Protein AF-A0AAV1GD96-F1 (afdb_monomer)

Radius of gyration: 18.53 Å; Cα contacts (8 Å, |Δi|>4): 112; chains: 1; bounding box: 44×34×43 Å

Sequence (137 aa):
MCEITATTVTKLDAKANNYIKKWLGLPRCLSDAALFGRNALQLPVKNISTGYRLEKSRLVLELRQSSDHLVRNAGAKIRTGRAWKAEECVDDAISRLKHQELVGRTQQGRRGLGWGEPQKMWSKASLKERKQLVVTE

pLDDT: mean 88.62, std 6.78, range [46.78, 95.69]

Foldseek 3Di:
DDQAALVNLVVVLLVVVCVVCVVVVHDNPDDLCQCCPDPHVNDPDHGSSLVVLLVLLLVVLCQCPPPDPCSNVVPDARRRDDPDGNVVLLVVLLVVLQVCLVVAFDDDDPPDTPDDDHRDRCVPDDSVRVSVSSSVD

Organism: Xyrichtys novacula (NCBI:txid13765)

Mean predicted aligned error: 5.95 Å

Structure (mmCIF, N/CA/C/O backbone):
data_AF-A0AAV1GD96-F1
#
_entry.id   AF-A0AAV1GD96-F1
#
loop_
_atom_site.group_PDB
_atom_site.id
_atom_site.type_symbol
_atom_site.label_atom_id
_atom_site.label_alt_id
_atom_site.label_comp_id
_atom_site.label_asym_id
_atom_site.label_entity_id
_atom_site.label_seq_id
_atom_site.pdbx_PDB_ins_code
_atom_site.Cartn_x
_atom_site.Cartn_y
_atom_site.Cartn_z
_atom_site.occupancy
_atom_site.B_iso_or_equiv
_atom_site.auth_seq_id
_atom_site.auth_comp_id
_atom_site.auth_asym_id
_atom_site.auth_atom_id
_atom_site.pdbx_PDB_model_num
ATOM 1 N N . MET A 1 1 ? -13.041 14.594 -8.539 1.00 46.78 1 MET A N 1
ATOM 2 C CA . MET A 1 1 ? -11.754 13.890 -8.336 1.00 46.78 1 MET A CA 1
ATOM 3 C C . MET A 1 1 ? -11.541 12.948 -9.508 1.00 46.78 1 MET A C 1
ATOM 5 O O . MET A 1 1 ? -12.458 12.200 -9.812 1.00 46.78 1 MET A O 1
ATOM 9 N N . CYS A 1 2 ? -10.393 12.995 -10.187 1.00 55.22 2 CYS A N 1
ATOM 10 C CA . CYS A 1 2 ? -10.122 12.090 -11.307 1.00 55.22 2 CYS A CA 1
ATOM 11 C C . CYS A 1 2 ? -9.873 10.661 -10.805 1.00 55.22 2 CYS A C 1
ATOM 13 O O . CYS A 1 2 ? -9.027 10.425 -9.941 1.00 55.22 2 CYS A O 1
ATOM 15 N N . GLU A 1 3 ? -10.610 9.701 -11.351 1.00 76.94 3 GLU A N 1
ATOM 16 C CA . GLU A 1 3 ? -10.494 8.289 -10.994 1.00 76.94 3 GLU A CA 1
ATOM 17 C C . GLU A 1 3 ? -9.345 7.640 -11.769 1.00 76.94 3 GLU A C 1
ATOM 19 O O . GLU A 1 3 ? -9.474 7.269 -12.932 1.00 76.94 3 GLU A O 1
ATOM 24 N N . ILE A 1 4 ? -8.188 7.506 -11.120 1.00 86.88 4 ILE A N 1
ATOM 25 C CA . ILE A 1 4 ? -7.040 6.791 -11.685 1.00 86.88 4 ILE A CA 1
ATOM 26 C C . ILE A 1 4 ? -7.209 5.298 -11.401 1.00 86.88 4 ILE A C 1
ATOM 28 O O . ILE A 1 4 ? -7.238 4.887 -10.237 1.00 86.88 4 ILE A O 1
ATOM 32 N N . THR A 1 5 ? -7.277 4.481 -12.452 1.00 90.69 5 THR A N 1
ATOM 33 C CA . THR A 1 5 ? -7.392 3.020 -12.327 1.00 90.69 5 THR A CA 1
ATOM 34 C C . THR A 1 5 ? -6.028 2.362 -12.109 1.00 90.69 5 THR A C 1
ATOM 36 O O . THR A 1 5 ? -4.997 2.848 -12.581 1.00 90.69 5 THR A O 1
ATOM 39 N N . ALA A 1 6 ? -6.005 1.189 -11.478 1.00 91.38 6 ALA A N 1
ATOM 40 C CA . ALA A 1 6 ? -4.776 0.416 -11.312 1.00 91.38 6 ALA A CA 1
ATOM 41 C C . ALA A 1 6 ? -4.100 0.095 -12.663 1.00 91.38 6 ALA A C 1
ATOM 43 O O . ALA A 1 6 ? -2.878 0.117 -12.765 1.00 91.38 6 ALA A O 1
ATOM 44 N N . THR A 1 7 ? -4.884 -0.118 -13.7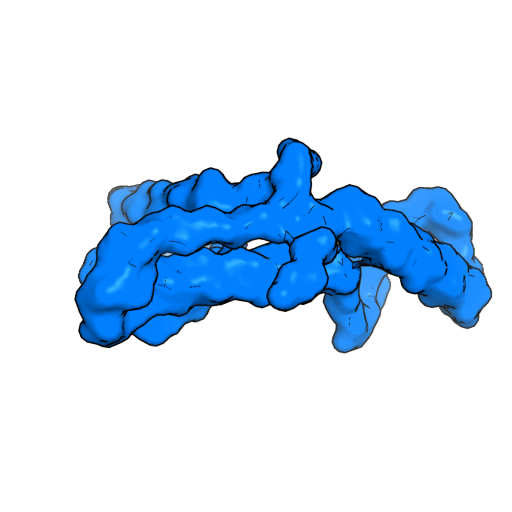27 1.00 92.00 7 THR A N 1
ATOM 45 C CA . THR A 1 7 ? -4.353 -0.408 -15.073 1.00 92.00 7 THR A CA 1
ATOM 46 C C . THR A 1 7 ? -3.625 0.773 -15.715 1.00 92.00 7 THR A C 1
ATOM 48 O O . THR A 1 7 ? -2.674 0.584 -16.470 1.00 92.00 7 THR A O 1
ATOM 51 N N . THR A 1 8 ? -4.040 2.008 -15.423 1.00 93.31 8 THR A N 1
ATOM 52 C CA . THR A 1 8 ? -3.314 3.195 -15.894 1.00 93.31 8 THR A CA 1
ATOM 53 C C . THR A 1 8 ? -1.978 3.339 -15.177 1.00 93.31 8 THR A C 1
ATOM 55 O O . THR A 1 8 ? -0.973 3.660 -15.806 1.00 93.31 8 THR A O 1
ATOM 58 N N . VAL A 1 9 ? -1.942 3.009 -13.884 1.00 93.88 9 VAL A N 1
ATOM 59 C CA . VAL A 1 9 ? -0.720 3.063 -13.077 1.00 93.88 9 VAL A CA 1
ATOM 60 C C . VAL A 1 9 ? 0.294 2.026 -13.540 1.00 93.88 9 VAL A C 1
ATOM 62 O O . VAL A 1 9 ? 1.461 2.363 -13.695 1.00 93.88 9 VAL A O 1
ATOM 65 N N . THR A 1 10 ? -0.129 0.797 -13.850 1.00 92.75 10 THR A N 1
ATOM 66 C CA . THR A 1 10 ? 0.795 -0.236 -14.351 1.00 92.75 10 THR A CA 1
ATOM 67 C C . THR A 1 10 ? 1.424 0.138 -15.694 1.00 92.75 10 THR A C 1
ATOM 69 O O . THR A 1 10 ? 2.600 -0.141 -15.915 1.00 92.75 10 THR A O 1
ATOM 72 N N . LYS A 1 11 ? 0.685 0.819 -16.582 1.00 93.94 11 LYS A N 1
ATOM 73 C CA . LYS A 1 11 ? 1.239 1.348 -17.842 1.00 93.94 11 LYS A CA 1
ATOM 74 C C . LYS A 1 11 ? 2.287 2.439 -17.599 1.00 93.94 11 LYS A C 1
ATOM 76 O O . LYS A 1 11 ? 3.304 2.464 -18.292 1.00 93.94 11 LYS A O 1
ATOM 81 N N . LEU A 1 12 ? 2.051 3.324 -16.628 1.00 94.50 12 LEU A N 1
ATOM 82 C CA . LEU A 1 12 ? 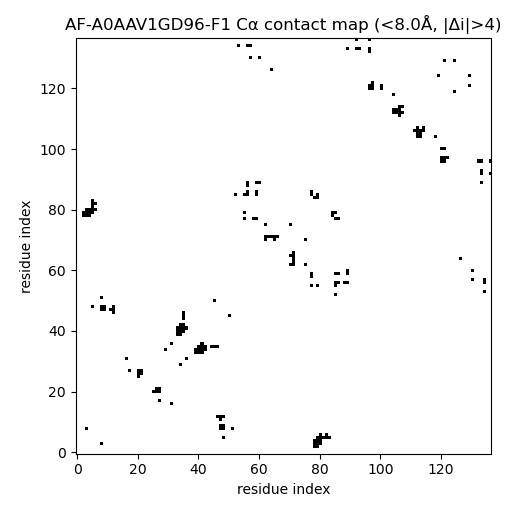3.018 4.353 -16.234 1.00 94.50 12 LEU A CA 1
ATOM 83 C C . LEU A 1 12 ? 4.285 3.730 -15.643 1.00 94.50 12 LEU A C 1
ATOM 85 O O . LEU A 1 12 ? 5.382 4.104 -16.049 1.00 94.50 12 LEU A O 1
ATOM 89 N N . ASP A 1 13 ? 4.129 2.739 -14.766 1.00 93.56 13 ASP A N 1
ATOM 90 C CA . ASP A 1 13 ? 5.238 2.003 -14.149 1.00 93.56 13 ASP A CA 1
ATOM 91 C C . ASP A 1 13 ? 6.093 1.301 -15.214 1.00 93.56 13 ASP A C 1
ATOM 93 O O . ASP A 1 13 ? 7.308 1.465 -15.263 1.00 93.56 13 ASP A O 1
ATOM 97 N N . ALA A 1 14 ? 5.456 0.608 -16.166 1.00 93.06 14 ALA A N 1
ATOM 98 C CA . ALA A 1 14 ? 6.153 -0.040 -17.276 1.00 93.06 14 ALA A CA 1
ATOM 99 C C . ALA A 1 14 ? 6.946 0.961 -18.133 1.00 93.06 14 ALA A C 1
ATOM 101 O O . ALA A 1 14 ? 8.078 0.683 -18.538 1.00 93.06 14 ALA A O 1
ATOM 102 N N . LYS A 1 15 ? 6.373 2.143 -18.397 1.00 94.44 15 LYS A N 1
ATOM 103 C CA . LYS A 1 15 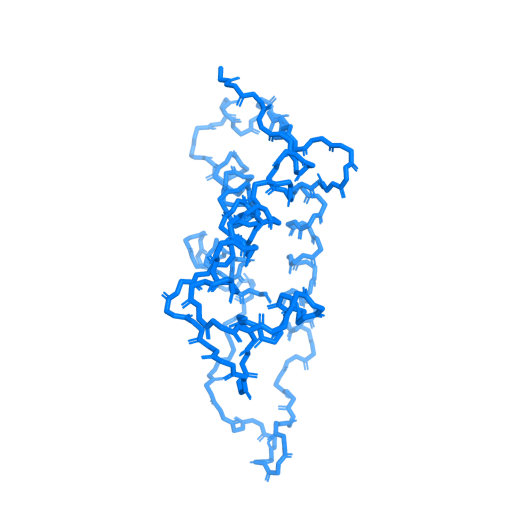? 7.049 3.202 -19.151 1.00 94.44 15 LYS A CA 1
ATOM 104 C C . LYS A 1 15 ? 8.249 3.754 -18.376 1.00 94.44 15 LYS A C 1
ATOM 106 O O . LYS A 1 15 ? 9.330 3.845 -18.953 1.00 94.44 15 LYS A O 1
ATOM 111 N N . ALA A 1 16 ? 8.086 4.061 -17.089 1.00 93.19 16 ALA A N 1
ATOM 112 C CA . ALA A 1 16 ? 9.168 4.525 -16.221 1.00 93.19 16 ALA A CA 1
ATOM 113 C C . ALA A 1 16 ? 10.306 3.494 -16.140 1.00 93.19 16 ALA A C 1
ATOM 115 O O . ALA A 1 16 ? 11.463 3.825 -16.398 1.00 93.19 16 ALA A O 1
ATOM 116 N N . ASN A 1 17 ? 9.972 2.224 -15.911 1.00 92.88 17 ASN A N 1
ATOM 117 C CA . ASN A 1 17 ? 10.935 1.129 -15.833 1.00 92.88 17 ASN A CA 1
ATOM 118 C C . ASN A 1 17 ? 11.724 0.935 -17.129 1.00 92.88 17 ASN A C 1
ATOM 120 O O . ASN A 1 17 ? 12.919 0.651 -17.083 1.00 92.88 17 ASN A O 1
ATOM 124 N N . ASN A 1 18 ? 11.099 1.117 -18.294 1.00 93.25 18 ASN A N 1
ATOM 125 C CA . ASN A 1 18 ? 11.813 1.054 -19.571 1.00 93.25 18 ASN A CA 1
ATOM 126 C C . ASN A 1 18 ? 12.855 2.171 -19.709 1.00 93.25 18 ASN A C 1
ATOM 128 O O . ASN A 1 18 ? 13.952 1.916 -20.209 1.00 93.25 18 ASN A O 1
ATOM 132 N N . TYR A 1 19 ? 12.547 3.385 -19.243 1.00 93.81 19 TYR A N 1
ATOM 133 C CA . TYR A 1 19 ? 13.525 4.474 -19.219 1.00 93.81 19 TYR A CA 1
ATOM 134 C C . TYR A 1 19 ? 14.642 4.216 -18.211 1.00 93.81 19 TYR A C 1
ATOM 136 O O . TYR A 1 19 ? 15.803 4.376 -18.570 1.00 93.81 19 TYR A O 1
ATOM 144 N N . ILE A 1 20 ? 14.315 3.750 -17.002 1.00 92.94 20 ILE A N 1
ATOM 145 C CA . ILE A 1 20 ? 15.305 3.405 -15.970 1.00 92.94 20 ILE A CA 1
ATOM 146 C C . ILE A 1 20 ? 16.266 2.331 -16.488 1.00 92.94 20 ILE A C 1
ATOM 148 O O . ILE A 1 20 ? 17.480 2.501 -16.411 1.00 92.94 20 ILE A O 1
ATOM 152 N N . LYS A 1 21 ? 15.746 1.254 -17.091 1.00 93.56 21 LYS A N 1
ATOM 153 C CA . LYS A 1 21 ? 16.576 0.195 -17.681 1.00 93.56 21 LYS A CA 1
ATOM 154 C C . LYS A 1 21 ? 17.483 0.731 -18.781 1.00 93.56 21 LYS A C 1
ATOM 156 O O . LYS A 1 21 ? 18.664 0.410 -18.793 1.00 93.56 21 LYS A O 1
ATOM 161 N N . LYS A 1 22 ? 16.952 1.563 -19.683 1.00 95.19 22 LYS A N 1
ATOM 162 C CA . LYS A 1 22 ? 17.746 2.173 -20.757 1.00 95.19 22 LYS A CA 1
ATOM 163 C C . LYS A 1 22 ? 18.841 3.086 -20.199 1.00 95.19 22 LYS A C 1
ATOM 165 O O . LYS A 1 22 ? 19.953 3.058 -20.709 1.00 95.19 22 LYS A O 1
ATOM 170 N N . TRP A 1 23 ? 18.530 3.865 -19.165 1.00 94.56 23 TRP A N 1
ATOM 171 C CA . TRP A 1 23 ? 19.472 4.779 -18.521 1.00 94.56 23 TRP A CA 1
ATOM 172 C C . TRP A 1 23 ? 20.603 4.037 -17.800 1.00 94.56 23 TRP A C 1
ATOM 174 O O . TRP A 1 23 ? 21.754 4.444 -17.890 1.00 94.56 23 TRP A O 1
ATOM 184 N N . LEU A 1 24 ? 20.291 2.908 -17.161 1.00 93.44 24 LEU A N 1
ATOM 185 C CA . LEU A 1 24 ? 21.256 2.068 -16.444 1.00 93.44 24 LEU A CA 1
ATOM 186 C C . LEU A 1 24 ? 21.955 1.016 -17.329 1.00 93.44 24 LEU A C 1
ATOM 188 O O . LEU A 1 24 ? 22.746 0.228 -16.819 1.00 93.44 24 LEU A O 1
ATOM 192 N N . GLY A 1 25 ? 21.648 0.946 -18.629 1.00 94.50 25 GLY A N 1
ATOM 193 C CA . GLY A 1 25 ? 22.209 -0.067 -19.536 1.00 94.50 25 GLY A CA 1
ATOM 194 C C . GLY A 1 25 ? 21.732 -1.503 -19.265 1.00 94.50 25 GLY A C 1
ATOM 195 O O . GLY A 1 25 ? 22.404 -2.462 -19.634 1.00 94.50 25 GLY A O 1
ATOM 196 N N . LEU A 1 26 ? 20.577 -1.672 -18.617 1.00 93.88 26 LEU A N 1
ATOM 197 C CA . LEU A 1 26 ? 20.044 -2.974 -18.214 1.00 93.88 26 LEU A CA 1
ATOM 198 C C . LEU A 1 26 ? 19.262 -3.662 -19.350 1.00 93.88 26 LEU A C 1
ATOM 200 O O . LEU A 1 26 ? 18.595 -2.991 -20.148 1.00 93.88 26 LEU A O 1
ATOM 204 N N . PRO A 1 27 ? 19.240 -5.010 -19.395 1.00 92.50 27 PRO A N 1
ATOM 205 C CA . PRO A 1 27 ? 18.410 -5.752 -20.338 1.00 92.50 27 PRO A CA 1
ATOM 206 C C . PRO A 1 27 ? 16.919 -5.413 -20.200 1.00 92.50 27 PRO A C 1
ATOM 208 O O . PRO A 1 27 ? 16.374 -5.333 -19.097 1.00 92.50 27 PRO A O 1
ATOM 211 N N . ARG A 1 28 ? 16.205 -5.298 -21.329 1.00 87.44 28 ARG A N 1
ATOM 212 C CA . ARG A 1 28 ? 14.752 -5.022 -21.329 1.00 87.44 28 ARG A CA 1
ATOM 213 C C . ARG A 1 28 ? 13.938 -6.097 -20.600 1.00 87.44 28 ARG A C 1
ATOM 215 O O . ARG A 1 28 ? 12.925 -5.766 -19.983 1.00 87.44 28 ARG A O 1
ATOM 222 N N . CYS A 1 29 ? 14.410 -7.345 -2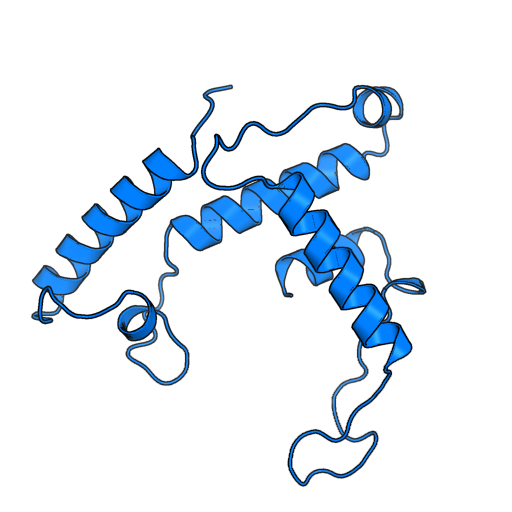0.628 1.00 88.75 29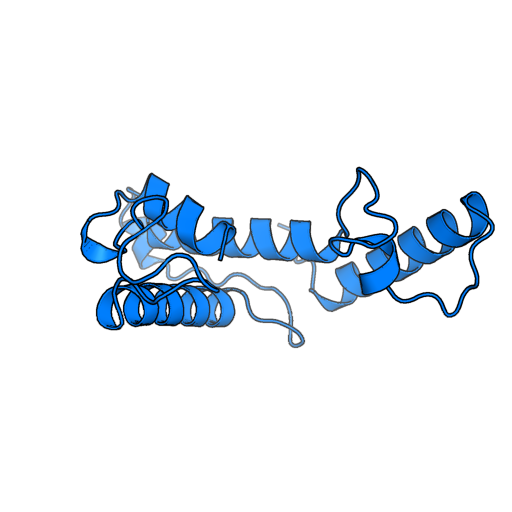 CYS A N 1
ATOM 223 C CA . CYS A 1 29 ? 13.795 -8.502 -19.974 1.00 88.75 29 CYS A CA 1
ATOM 224 C C . CYS A 1 29 ? 13.944 -8.521 -18.445 1.00 88.75 29 CYS A C 1
ATOM 226 O O . CYS A 1 29 ? 13.304 -9.346 -17.798 1.00 88.75 29 CYS A O 1
ATOM 228 N N . LEU A 1 30 ? 14.746 -7.625 -17.857 1.00 89.50 30 LEU A N 1
ATOM 229 C CA . LEU A 1 30 ? 14.914 -7.563 -16.409 1.00 89.50 30 LEU A CA 1
ATOM 230 C C . LEU A 1 30 ? 13.561 -7.322 -15.718 1.00 89.50 30 LEU A C 1
ATOM 232 O O . LEU A 1 30 ? 12.790 -6.451 -16.127 1.00 89.50 30 LEU A O 1
ATOM 236 N N . SER A 1 31 ? 13.249 -8.093 -14.682 1.00 89.38 31 SER A N 1
ATOM 237 C CA . SER A 1 31 ? 11.969 -7.986 -13.978 1.00 89.38 31 SER A CA 1
ATOM 238 C C . SER A 1 31 ? 11.919 -6.769 -13.048 1.00 89.38 31 SER A C 1
ATOM 240 O O . SER A 1 31 ? 12.947 -6.261 -12.602 1.00 89.38 31 SER A O 1
ATOM 242 N N . ASP A 1 32 ? 10.705 -6.322 -12.715 1.00 86.81 32 ASP A N 1
ATOM 243 C CA . ASP A 1 32 ? 10.485 -5.260 -11.720 1.00 86.81 32 ASP A CA 1
ATOM 244 C C . ASP A 1 32 ? 11.031 -5.660 -10.338 1.00 86.81 32 ASP A C 1
ATOM 246 O O . ASP A 1 32 ? 11.674 -4.874 -9.645 1.00 86.81 32 ASP A O 1
ATOM 250 N N . ALA A 1 33 ? 10.867 -6.939 -9.984 1.00 86.75 33 ALA A N 1
ATOM 251 C CA . ALA A 1 33 ? 11.399 -7.511 -8.754 1.00 86.75 33 ALA A CA 1
ATOM 252 C C . ALA A 1 33 ? 12.934 -7.458 -8.696 1.00 86.75 33 ALA A C 1
ATOM 254 O O . ALA A 1 33 ? 13.489 -7.286 -7.619 1.00 86.75 33 ALA A O 1
ATOM 255 N N . ALA A 1 34 ? 13.635 -7.562 -9.828 1.00 88.94 34 ALA A N 1
ATOM 256 C CA . ALA A 1 34 ? 15.089 -7.420 -9.853 1.00 88.94 34 ALA A CA 1
ATOM 257 C C . ALA A 1 34 ? 15.550 -5.951 -9.755 1.00 88.94 34 ALA A C 1
ATOM 259 O O . ALA A 1 34 ? 16.646 -5.689 -9.261 1.00 88.94 34 ALA A O 1
ATOM 260 N N . LEU A 1 35 ? 14.723 -4.992 -10.189 1.00 89.00 35 LEU A N 1
ATOM 261 C CA . LEU A 1 35 ? 15.009 -3.557 -10.068 1.00 89.00 35 LEU A CA 1
ATOM 262 C C . LEU A 1 35 ? 14.814 -3.048 -8.632 1.00 89.00 35 LEU A C 1
ATOM 264 O O . LEU A 1 35 ? 15.669 -2.340 -8.102 1.00 89.00 35 LEU A O 1
ATOM 268 N N . PHE A 1 36 ? 13.699 -3.423 -8.000 1.00 89.50 36 PHE A N 1
ATOM 269 C CA . PHE A 1 36 ? 13.267 -2.864 -6.710 1.00 89.50 36 PHE A CA 1
ATOM 270 C C . PHE A 1 36 ? 13.324 -3.853 -5.538 1.00 89.50 36 PHE A C 1
ATOM 272 O O . PHE A 1 36 ? 13.041 -3.479 -4.400 1.00 89.50 36 PHE A O 1
ATOM 279 N N . GLY A 1 37 ? 13.653 -5.120 -5.789 1.00 85.81 37 GLY A N 1
ATOM 280 C CA . GLY A 1 37 ? 13.649 -6.168 -4.773 1.00 85.81 37 GLY A CA 1
ATOM 281 C C . GLY A 1 37 ? 14.799 -6.064 -3.778 1.00 85.81 37 GLY A C 1
ATOM 282 O O . GLY A 1 37 ? 15.897 -5.597 -4.086 1.00 85.81 37 GLY A O 1
ATOM 283 N N . ARG A 1 38 ? 14.546 -6.566 -2.567 1.00 83.69 38 ARG A N 1
ATOM 284 C CA . ARG A 1 38 ? 15.550 -6.700 -1.50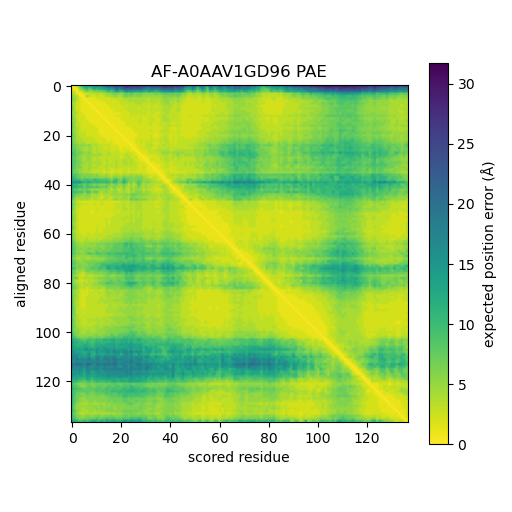9 1.00 83.69 38 ARG A CA 1
ATOM 285 C C . ARG A 1 38 ? 16.609 -7.722 -1.934 1.00 83.69 38 ARG A C 1
ATOM 287 O O . ARG A 1 38 ? 16.263 -8.786 -2.434 1.00 83.69 38 ARG A O 1
ATOM 294 N N . ASN A 1 39 ? 17.882 -7.404 -1.712 1.00 82.44 39 ASN A N 1
ATOM 295 C CA . ASN A 1 39 ? 19.048 -8.173 -2.171 1.00 82.44 39 ASN A CA 1
ATOM 296 C C . ASN A 1 39 ? 19.233 -8.226 -3.706 1.00 82.44 39 ASN A C 1
ATOM 298 O O . ASN A 1 39 ? 19.965 -9.080 -4.196 1.00 82.44 39 ASN A O 1
ATOM 302 N N . ALA A 1 40 ? 18.599 -7.316 -4.456 1.00 84.69 40 ALA A N 1
ATOM 303 C CA . ALA A 1 40 ? 18.858 -7.082 -5.881 1.00 84.69 40 ALA A CA 1
ATOM 304 C C . ALA A 1 40 ? 19.470 -5.678 -6.098 1.00 84.69 40 ALA A C 1
ATOM 306 O O . ALA A 1 40 ? 20.212 -5.210 -5.234 1.00 84.69 40 ALA A O 1
ATOM 307 N N . LEU A 1 41 ? 19.152 -4.994 -7.211 1.00 85.06 41 LEU A N 1
ATOM 308 C CA . LEU A 1 41 ? 19.650 -3.637 -7.511 1.00 85.06 41 LEU A CA 1
ATOM 309 C C . LEU A 1 41 ? 19.238 -2.588 -6.464 1.00 85.06 41 LEU A C 1
ATOM 311 O O . LEU A 1 41 ? 19.970 -1.621 -6.283 1.00 85.06 41 LEU A O 1
ATOM 315 N N . GLN A 1 42 ? 18.097 -2.782 -5.785 1.00 86.81 42 GLN A N 1
ATOM 316 C CA . GLN A 1 42 ? 17.588 -1.916 -4.709 1.00 86.81 42 GLN A CA 1
ATOM 317 C C . GLN A 1 42 ? 17.669 -0.421 -5.046 1.00 86.81 42 GLN A C 1
ATOM 319 O O . GLN A 1 42 ? 18.337 0.354 -4.361 1.00 86.81 42 GLN A O 1
ATOM 324 N N . LEU A 1 43 ? 16.984 -0.007 -6.115 1.00 87.94 43 LEU A N 1
ATOM 325 C CA . LEU A 1 43 ? 16.951 1.406 -6.483 1.00 87.94 43 LEU A CA 1
ATOM 326 C C . LEU A 1 43 ? 16.425 2.276 -5.319 1.00 87.94 43 LEU A C 1
ATOM 328 O O . LEU A 1 43 ? 15.493 1.871 -4.621 1.00 87.94 43 LEU A O 1
ATOM 332 N N . PRO A 1 44 ? 16.954 3.503 -5.136 1.00 85.06 44 PRO A N 1
ATOM 333 C CA . PRO A 1 44 ? 16.508 4.427 -4.085 1.00 85.06 44 PRO A CA 1
ATOM 334 C C . PRO A 1 44 ? 15.093 4.982 -4.326 1.00 85.06 44 PRO A C 1
ATOM 336 O O . PRO A 1 44 ? 14.575 5.759 -3.526 1.00 85.06 44 PRO A O 1
ATOM 339 N N . VAL A 1 45 ? 14.459 4.590 -5.430 1.00 87.31 45 VAL A N 1
ATOM 340 C CA . VAL A 1 45 ? 13.079 4.910 -5.784 1.00 87.31 45 VAL A CA 1
ATOM 341 C C . VAL A 1 45 ? 12.243 3.636 -5.736 1.00 87.31 45 VAL A C 1
ATOM 343 O O . VAL A 1 45 ? 12.718 2.561 -6.089 1.00 87.31 45 VAL A O 1
ATOM 346 N N . LYS A 1 46 ? 10.990 3.750 -5.294 1.00 86.75 46 LYS A N 1
ATOM 347 C CA . LYS A 1 46 ? 10.020 2.646 -5.322 1.00 86.75 46 LYS A CA 1
ATOM 348 C C . LYS A 1 46 ? 9.231 2.685 -6.626 1.00 86.75 46 LYS A C 1
ATOM 350 O O . LYS A 1 46 ? 9.097 3.748 -7.233 1.00 86.75 46 LYS A O 1
ATOM 355 N N . ASN A 1 47 ? 8.674 1.546 -7.026 1.00 88.81 47 ASN A N 1
ATOM 356 C CA . ASN A 1 47 ? 7.776 1.501 -8.174 1.00 88.81 47 ASN A CA 1
ATOM 357 C C . ASN A 1 47 ? 6.510 2.353 -7.917 1.00 88.81 47 ASN A C 1
ATOM 359 O O . ASN A 1 47 ? 6.059 2.549 -6.781 1.00 88.81 47 ASN A O 1
ATOM 363 N N . ILE A 1 48 ? 5.928 2.889 -8.985 1.00 92.56 48 ILE A N 1
ATOM 364 C CA . ILE A 1 48 ? 4.782 3.805 -8.898 1.00 92.56 48 ILE A CA 1
ATOM 365 C C . ILE A 1 48 ? 3.546 3.044 -8.402 1.00 92.56 48 ILE A C 1
ATOM 367 O O . ILE A 1 48 ? 2.721 3.580 -7.657 1.00 92.56 48 ILE A O 1
ATOM 371 N N . SER A 1 49 ? 3.424 1.771 -8.786 1.00 92.06 49 SER A N 1
ATOM 372 C CA . SER A 1 49 ? 2.303 0.921 -8.395 1.00 92.06 49 SER A CA 1
ATOM 373 C C . SER A 1 49 ? 2.242 0.637 -6.891 1.00 92.06 49 SER A C 1
ATOM 375 O O . SER A 1 49 ? 1.136 0.634 -6.346 1.00 92.06 49 SER A O 1
ATOM 377 N N . THR A 1 50 ? 3.373 0.458 -6.193 1.00 90.62 50 THR A N 1
ATOM 378 C CA . THR A 1 50 ? 3.364 0.310 -4.722 1.00 90.62 50 THR A CA 1
ATOM 379 C C . THR A 1 50 ? 2.911 1.590 -4.045 1.00 90.62 50 THR A C 1
ATOM 381 O O . THR A 1 50 ? 2.027 1.523 -3.194 1.00 90.62 50 THR A O 1
ATOM 384 N N . GLY A 1 51 ? 3.434 2.749 -4.460 1.00 91.81 51 GLY A N 1
ATOM 385 C CA . GLY A 1 51 ? 3.006 4.047 -3.936 1.00 91.81 51 GLY A CA 1
ATOM 386 C C . GLY A 1 51 ? 1.505 4.271 -4.130 1.00 91.81 51 GLY A C 1
ATOM 387 O O . GLY A 1 51 ? 0.796 4.587 -3.181 1.00 91.81 51 GLY A O 1
ATOM 388 N N . TYR A 1 52 ? 0.991 4.003 -5.333 1.00 93.31 52 TYR A N 1
ATOM 389 C CA . TYR A 1 52 ? -0.442 4.098 -5.619 1.00 93.31 52 TYR A CA 1
ATOM 390 C C . TYR A 1 52 ? -1.292 3.191 -4.722 1.00 93.31 52 TYR A C 1
ATOM 392 O O . TYR A 1 52 ? -2.289 3.647 -4.163 1.00 93.31 52 TYR A O 1
ATOM 400 N N . ARG A 1 53 ? -0.925 1.909 -4.582 1.00 92.31 53 ARG A N 1
ATOM 401 C CA . ARG A 1 53 ? -1.679 0.958 -3.747 1.00 92.31 53 ARG A CA 1
ATOM 402 C C . ARG A 1 53 ? -1.674 1.393 -2.289 1.00 92.31 53 ARG A C 1
ATOM 404 O O . ARG A 1 53 ? -2.723 1.401 -1.658 1.00 92.31 53 ARG A O 1
ATOM 411 N N . LEU A 1 54 ? -0.515 1.811 -1.795 1.00 92.62 54 LEU A N 1
ATOM 412 C CA . LEU A 1 54 ? -0.319 2.283 -0.434 1.00 92.62 54 LEU A CA 1
ATOM 413 C C . LEU A 1 54 ? -1.186 3.510 -0.129 1.00 92.62 54 LEU A C 1
ATOM 415 O O . LEU A 1 54 ? -1.906 3.512 0.867 1.00 92.62 54 LEU A O 1
ATOM 419 N N . GLU A 1 55 ? -1.202 4.508 -1.013 1.00 92.38 55 GLU A N 1
ATOM 420 C CA . GLU A 1 55 ? -2.046 5.698 -0.846 1.00 92.38 55 GLU A CA 1
ATOM 421 C C . GLU A 1 55 ? -3.542 5.375 -0.943 1.00 92.38 55 GLU A C 1
ATOM 423 O O . GLU A 1 55 ? -4.351 5.891 -0.171 1.00 92.38 55 GLU A O 1
ATOM 428 N N . LYS A 1 56 ? -3.939 4.459 -1.834 1.00 92.88 56 LYS A N 1
ATOM 429 C CA . LYS A 1 56 ? -5.336 4.010 -1.913 1.00 92.88 56 LYS A CA 1
ATOM 430 C C . LYS A 1 56 ? -5.765 3.255 -0.655 1.00 92.88 56 LYS A C 1
ATOM 432 O O . LYS A 1 56 ? -6.852 3.522 -0.154 1.00 92.88 56 LYS A O 1
ATOM 437 N N . SER A 1 57 ? -4.922 2.378 -0.116 1.00 93.19 57 SER A N 1
ATOM 438 C CA . SER A 1 57 ? -5.185 1.674 1.144 1.00 93.19 57 SER A CA 1
ATOM 439 C C . SER A 1 57 ? -5.247 2.632 2.338 1.00 93.19 57 SER A C 1
ATOM 441 O O . SER A 1 57 ? -6.129 2.497 3.187 1.00 93.19 57 SER A O 1
ATOM 443 N N . ARG A 1 58 ? -4.377 3.651 2.389 1.00 92.56 58 ARG A N 1
ATOM 444 C CA . ARG A 1 58 ? -4.446 4.721 3.401 1.00 92.56 58 ARG A CA 1
ATOM 445 C C . ARG A 1 58 ? -5.773 5.462 3.347 1.00 92.56 58 ARG A C 1
ATOM 447 O O . ARG A 1 58 ? -6.421 5.598 4.381 1.00 92.56 58 ARG A O 1
ATOM 454 N N . LEU A 1 59 ? -6.206 5.849 2.150 1.00 92.31 59 LEU A N 1
ATOM 455 C CA . LEU A 1 59 ? -7.483 6.526 1.951 1.00 92.31 59 LEU A CA 1
ATOM 456 C C . LEU A 1 59 ? -8.665 5.656 2.417 1.00 92.31 59 LEU A C 1
ATOM 458 O O . LEU A 1 59 ? -9.571 6.170 3.069 1.00 92.31 59 LEU A O 1
ATOM 462 N N . VAL A 1 60 ? -8.645 4.338 2.153 1.00 93.06 60 VAL A N 1
ATOM 463 C CA . VAL A 1 60 ? -9.677 3.402 2.660 1.00 93.06 60 VAL A CA 1
ATOM 464 C C . VAL A 1 60 ? -9.750 3.484 4.183 1.00 93.06 60 VAL A C 1
ATOM 466 O O . VAL A 1 60 ? -10.831 3.618 4.758 1.00 93.06 60 VAL A O 1
ATOM 469 N N . LEU A 1 61 ? -8.599 3.407 4.848 1.00 92.12 61 LEU A N 1
ATOM 470 C CA . LEU A 1 61 ? -8.531 3.422 6.305 1.00 92.12 61 LEU A CA 1
ATOM 471 C C . LEU A 1 61 ? -8.915 4.781 6.892 1.00 92.12 61 LEU A C 1
ATOM 473 O O . LEU A 1 61 ? -9.521 4.827 7.957 1.00 92.12 61 LEU A O 1
ATOM 477 N N . GLU A 1 62 ? -8.583 5.883 6.223 1.00 91.38 62 GLU A N 1
ATOM 478 C CA . GLU A 1 62 ? -8.980 7.231 6.631 1.00 91.38 62 GLU A CA 1
ATOM 479 C C . GLU A 1 62 ? -10.487 7.431 6.585 1.00 91.38 62 GLU A C 1
ATOM 481 O O . GLU A 1 62 ? -11.054 7.883 7.576 1.00 91.38 62 GLU A O 1
ATOM 486 N N . LEU A 1 63 ? -11.142 7.023 5.497 1.00 91.81 63 LEU A N 1
ATOM 487 C CA . LEU A 1 63 ? -12.595 7.125 5.379 1.00 91.81 63 LEU A CA 1
ATOM 488 C C . LEU A 1 63 ? -13.305 6.243 6.417 1.00 91.81 63 LEU A C 1
ATOM 490 O O . LEU A 1 63 ? -14.236 6.694 7.081 1.00 91.81 63 LEU A O 1
ATOM 494 N N . ARG A 1 64 ? -12.826 5.007 6.627 1.00 90.50 64 ARG A N 1
ATOM 495 C CA . ARG A 1 64 ? -13.409 4.072 7.609 1.00 90.50 64 ARG A CA 1
ATOM 496 C C . ARG A 1 64 ? -13.186 4.498 9.066 1.00 90.50 64 ARG A C 1
ATOM 498 O O . ARG A 1 64 ? -14.005 4.177 9.923 1.00 90.50 64 ARG A O 1
ATOM 505 N N . GLN A 1 65 ? -12.079 5.177 9.364 1.00 88.50 65 GLN A N 1
ATOM 506 C CA . GLN A 1 65 ? -11.702 5.599 10.722 1.00 88.50 65 GLN A CA 1
ATOM 507 C C . GLN A 1 65 ? -11.870 7.108 10.946 1.00 88.50 65 GLN A C 1
ATOM 509 O O . GLN A 1 65 ? -11.277 7.648 11.880 1.00 88.50 65 GLN A O 1
ATOM 514 N N . SER A 1 66 ? -12.632 7.796 10.091 1.00 89.94 66 SER A N 1
ATOM 515 C CA . SER A 1 66 ? -12.906 9.223 10.255 1.00 89.94 66 SER A CA 1
ATOM 516 C C . SER A 1 66 ? -13.619 9.488 11.583 1.00 89.94 66 SER A C 1
ATOM 518 O O . SER A 1 66 ? -14.494 8.719 11.990 1.00 89.94 66 SER A O 1
ATOM 520 N N . SER A 1 67 ? -13.252 10.585 12.249 1.00 89.62 67 SER A N 1
ATOM 521 C CA . SER A 1 67 ? -13.938 11.058 13.457 1.00 89.62 67 SER A CA 1
ATOM 522 C C . SER A 1 67 ? -15.356 11.544 13.153 1.00 89.62 67 SER A C 1
ATOM 524 O O . SER A 1 67 ? -16.227 11.480 14.017 1.00 89.62 67 SER A O 1
ATOM 526 N N . ASP A 1 68 ? -15.592 12.021 11.928 1.00 93.25 68 ASP A N 1
ATOM 527 C CA . ASP A 1 68 ? -16.913 12.446 11.486 1.00 93.25 68 ASP A CA 1
ATOM 528 C C . ASP A 1 68 ? -17.768 11.228 11.108 1.00 93.25 68 ASP A C 1
ATOM 530 O O . ASP A 1 68 ? -17.478 10.490 10.158 1.00 93.25 68 ASP A O 1
ATOM 534 N N . HIS A 1 69 ? -18.849 11.038 11.862 1.00 91.38 69 HIS A N 1
ATOM 535 C CA . HIS A 1 69 ? -19.817 9.972 11.656 1.00 91.38 69 HIS A CA 1
ATOM 536 C C . HIS A 1 69 ? -20.491 10.041 10.281 1.00 91.38 69 HIS A C 1
ATOM 538 O O . HIS A 1 69 ? -20.776 8.988 9.715 1.00 91.38 69 HIS A O 1
ATOM 544 N N . LEU A 1 70 ? -20.699 11.232 9.706 1.00 92.44 70 LEU A N 1
ATOM 545 C CA . LEU A 1 70 ? -21.299 11.371 8.376 1.00 92.44 70 LEU A CA 1
ATOM 546 C C . LEU A 1 70 ? -20.368 10.810 7.303 1.00 92.44 70 LEU A C 1
ATOM 548 O O . LEU A 1 70 ? -20.795 10.021 6.463 1.00 92.44 70 LEU A O 1
ATOM 552 N N . VAL A 1 71 ? -19.077 11.143 7.380 1.00 90.00 71 VAL A N 1
ATOM 553 C CA . VAL A 1 71 ? -18.049 10.621 6.467 1.00 90.00 71 VAL A CA 1
ATOM 554 C C . VAL A 1 71 ? -17.913 9.109 6.612 1.00 90.00 71 VAL A C 1
ATOM 556 O O . VAL A 1 71 ? -17.857 8.394 5.611 1.00 90.00 71 VAL A O 1
ATOM 559 N N . ARG A 1 72 ? -17.910 8.607 7.852 1.00 90.62 72 ARG A N 1
ATOM 560 C CA . ARG A 1 72 ? -17.817 7.168 8.120 1.00 90.62 72 ARG A CA 1
ATOM 561 C C . ARG A 1 72 ? -19.029 6.404 7.582 1.00 90.62 72 ARG A C 1
ATOM 563 O O . ARG A 1 72 ? -18.873 5.325 7.013 1.00 90.62 72 ARG A O 1
ATOM 570 N N . ASN A 1 73 ? -20.225 6.962 7.752 1.00 90.75 73 ASN A N 1
ATOM 571 C CA . ASN A 1 73 ? -21.482 6.326 7.363 1.00 90.75 73 ASN A CA 1
ATOM 572 C C . ASN A 1 73 ? -21.801 6.491 5.872 1.00 90.75 73 ASN A C 1
ATOM 574 O O . ASN A 1 73 ? -22.595 5.721 5.340 1.00 90.75 73 ASN A O 1
ATOM 578 N N . ALA A 1 74 ? -21.160 7.438 5.178 1.00 89.06 74 ALA A N 1
ATOM 579 C CA . ALA A 1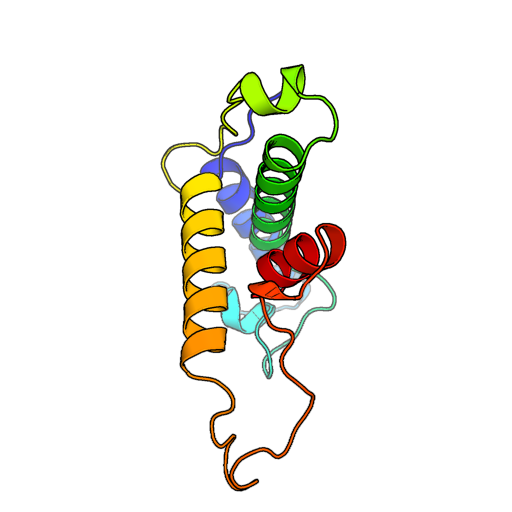 74 ? -21.347 7.647 3.744 1.00 89.06 74 ALA A CA 1
ATOM 580 C C . ALA A 1 74 ? -20.956 6.426 2.892 1.00 89.06 74 ALA A C 1
ATOM 582 O O . ALA A 1 74 ? -21.375 6.329 1.740 1.00 89.06 74 ALA A O 1
ATOM 583 N N . GLY A 1 75 ? -20.141 5.502 3.423 1.00 83.00 75 GLY A N 1
ATOM 584 C CA . GLY A 1 75 ? -19.771 4.270 2.718 1.00 83.00 75 GLY A CA 1
ATOM 585 C C . GLY A 1 75 ? -19.064 4.532 1.385 1.00 83.00 75 GLY A C 1
ATOM 586 O O . GLY A 1 75 ? -19.239 3.776 0.427 1.00 83.00 75 GLY A O 1
ATOM 587 N N . ALA A 1 76 ? -18.307 5.632 1.301 1.00 85.19 76 ALA A N 1
ATOM 588 C CA . ALA A 1 76 ? -17.657 6.067 0.075 1.00 85.19 76 ALA A CA 1
ATOM 589 C C . ALA A 1 76 ? -16.659 5.008 -0.417 1.00 85.19 76 ALA A C 1
ATOM 591 O O . ALA A 1 76 ? -15.657 4.723 0.238 1.00 85.19 76 ALA A O 1
ATOM 592 N N . LYS A 1 77 ? -16.936 4.442 -1.596 1.00 85.19 77 LYS A N 1
ATOM 593 C CA . LYS A 1 77 ? -16.094 3.409 -2.207 1.00 85.19 77 LYS A CA 1
ATOM 594 C C . LYS A 1 77 ? -14.948 4.021 -2.990 1.00 85.19 77 LYS A C 1
ATOM 596 O O . LYS A 1 77 ? -15.152 4.896 -3.836 1.00 85.19 77 LYS A O 1
ATOM 601 N N . ILE A 1 78 ? -13.742 3.507 -2.775 1.00 88.38 78 ILE A N 1
ATOM 602 C CA . ILE A 1 78 ? -12.560 3.984 -3.494 1.00 88.38 78 ILE A CA 1
ATOM 603 C C . ILE A 1 78 ? -12.449 3.246 -4.821 1.00 88.38 78 ILE A C 1
ATOM 605 O O . ILE A 1 78 ? -12.154 2.054 -4.891 1.00 88.38 78 ILE A O 1
ATOM 609 N N . ARG A 1 79 ? -12.670 3.985 -5.906 1.00 87.44 79 ARG A N 1
ATOM 610 C CA . ARG A 1 79 ? -12.627 3.447 -7.265 1.00 87.44 79 ARG A CA 1
ATOM 611 C C . ARG A 1 79 ? -11.174 3.266 -7.720 1.00 87.44 79 ARG A C 1
ATOM 613 O O . ARG A 1 79 ? -10.459 4.235 -7.971 1.00 87.44 79 ARG A O 1
ATOM 620 N N . THR A 1 80 ? -10.742 2.009 -7.817 1.00 88.62 80 THR A N 1
ATOM 621 C CA . THR A 1 80 ? -9.407 1.591 -8.298 1.00 88.62 80 THR A CA 1
ATOM 622 C C . THR A 1 80 ? -9.454 0.798 -9.611 1.00 88.62 80 THR A C 1
ATOM 624 O O . THR A 1 80 ? -8.416 0.420 -10.158 1.00 88.62 80 THR A O 1
ATOM 627 N N . GLY A 1 81 ? -10.649 0.599 -10.176 1.00 87.00 81 GLY A N 1
ATOM 628 C CA . GLY A 1 81 ? -10.883 -0.200 -11.383 1.00 87.00 81 GLY A CA 1
ATOM 629 C C . GLY A 1 81 ? -11.049 -1.699 -11.094 1.00 87.00 81 GLY A C 1
ATOM 630 O O . GLY A 1 81 ? -11.189 -2.111 -9.949 1.00 87.00 81 GLY A O 1
ATOM 631 N N . ARG A 1 82 ? -11.056 -2.526 -12.151 1.00 86.50 82 ARG A N 1
ATOM 632 C CA . ARG A 1 82 ? -11.326 -3.978 -12.052 1.00 86.50 82 ARG A CA 1
ATOM 633 C C . ARG A 1 82 ? -10.117 -4.814 -11.620 1.00 86.50 82 ARG A C 1
ATOM 635 O O . ARG A 1 82 ? -10.293 -5.847 -10.991 1.00 86.50 82 ARG A O 1
ATOM 642 N N . ALA A 1 83 ? -8.907 -4.392 -11.986 1.00 88.50 83 ALA A N 1
ATOM 643 C CA . ALA A 1 83 ? -7.695 -5.197 -11.813 1.00 88.50 83 ALA A CA 1
ATOM 644 C C . ALA A 1 83 ? -7.232 -5.322 -10.353 1.00 88.50 83 ALA A C 1
ATOM 646 O O . ALA A 1 83 ? -6.508 -6.251 -10.016 1.00 88.50 83 ALA A O 1
ATOM 647 N N . TRP A 1 84 ? -7.605 -4.369 -9.502 1.00 92.88 84 TRP A N 1
ATOM 648 C CA . TRP A 1 84 ? -7.247 -4.366 -8.091 1.00 92.88 84 TRP A CA 1
ATOM 649 C C . TRP A 1 84 ? -8.278 -3.561 -7.310 1.00 92.88 84 TRP A C 1
ATOM 651 O O . TRP A 1 84 ? -8.681 -2.487 -7.766 1.00 92.88 84 TRP A O 1
ATOM 661 N N . LYS A 1 85 ? -8.680 -4.061 -6.142 1.00 92.88 85 LYS A N 1
ATOM 662 C CA . LYS A 1 85 ? -9.642 -3.424 -5.242 1.00 92.88 85 LYS A CA 1
ATOM 663 C C . LYS A 1 85 ? -8.968 -3.121 -3.908 1.00 92.88 85 LYS A C 1
ATOM 665 O O . LYS A 1 85 ? -8.468 -4.025 -3.245 1.00 92.88 85 LYS A O 1
ATOM 670 N N . ALA A 1 86 ? -8.962 -1.845 -3.527 1.00 92.00 86 ALA A N 1
ATOM 671 C CA . ALA A 1 86 ? -8.287 -1.399 -2.310 1.00 92.00 86 ALA A CA 1
ATOM 672 C C . ALA A 1 86 ? -8.953 -1.931 -1.033 1.00 92.00 86 ALA A C 1
ATOM 674 O O . ALA A 1 86 ? -8.258 -2.323 -0.106 1.00 92.00 86 ALA A O 1
ATOM 675 N N . GLU A 1 87 ? -10.288 -1.965 -0.997 1.00 92.50 87 GLU A N 1
ATOM 676 C CA . GLU A 1 87 ? -11.048 -2.423 0.174 1.00 92.50 87 GLU A CA 1
ATOM 677 C C . GLU A 1 87 ? -10.744 -3.886 0.513 1.00 92.50 87 GLU A C 1
ATOM 679 O O . GLU A 1 87 ? -10.346 -4.167 1.637 1.00 92.50 87 GLU A O 1
ATOM 684 N N . GLU A 1 88 ? -10.819 -4.781 -0.478 1.00 93.56 88 GLU A N 1
ATOM 685 C CA . GLU A 1 88 ? -10.499 -6.207 -0.308 1.00 93.56 88 GLU A CA 1
ATOM 686 C C . GLU A 1 88 ? -9.050 -6.401 0.161 1.00 93.56 88 GLU A C 1
ATOM 688 O O . GLU A 1 88 ? -8.799 -7.131 1.112 1.00 93.56 88 GLU A O 1
ATOM 693 N N . CYS A 1 89 ? -8.096 -5.673 -0.430 1.00 92.81 89 CYS A N 1
ATOM 694 C CA . CYS A 1 89 ? -6.690 -5.751 -0.031 1.00 92.81 89 CYS A CA 1
ATOM 695 C C . CYS A 1 89 ? -6.459 -5.299 1.421 1.00 92.81 89 CYS A C 1
ATOM 697 O O . CYS A 1 89 ? -5.624 -5.869 2.119 1.00 92.81 89 CYS A O 1
ATOM 699 N N . VAL A 1 90 ? -7.175 -4.265 1.873 1.00 94.31 90 VAL A N 1
ATOM 700 C CA . VAL A 1 90 ? -7.114 -3.793 3.263 1.00 94.31 90 VAL A CA 1
ATOM 701 C C . VAL A 1 90 ? -7.736 -4.818 4.208 1.00 94.31 90 VAL A C 1
ATOM 703 O O . VAL A 1 90 ? -7.183 -5.067 5.276 1.00 94.31 90 VAL A O 1
ATOM 706 N N . ASP A 1 91 ? -8.857 -5.424 3.826 1.00 95.06 91 ASP A N 1
ATOM 707 C CA . ASP A 1 91 ? -9.527 -6.442 4.634 1.00 95.06 91 ASP A CA 1
ATOM 708 C C . ASP A 1 91 ? -8.668 -7.713 4.768 1.00 95.06 91 ASP A C 1
ATOM 710 O O . ASP A 1 91 ? -8.511 -8.233 5.878 1.00 95.06 91 ASP A O 1
ATOM 714 N N . ASP A 1 92 ? -8.009 -8.136 3.687 1.00 95.38 92 ASP A N 1
ATOM 715 C CA . ASP A 1 92 ? -7.031 -9.228 3.691 1.00 95.38 92 ASP A CA 1
ATOM 716 C C . ASP A 1 92 ? -5.831 -8.918 4.597 1.00 95.38 92 ASP A C 1
ATOM 718 O O . ASP A 1 92 ? -5.447 -9.753 5.421 1.00 95.38 92 ASP A O 1
ATOM 722 N N . ALA A 1 93 ? -5.267 -7.709 4.503 1.00 94.50 93 ALA A N 1
ATOM 723 C CA . ALA A 1 93 ? -4.148 -7.281 5.345 1.00 94.50 93 ALA A CA 1
ATOM 724 C C . ALA A 1 93 ? -4.530 -7.270 6.835 1.00 94.50 93 ALA A C 1
ATOM 726 O O . ALA A 1 93 ? -3.811 -7.799 7.683 1.00 94.50 93 ALA A O 1
ATOM 727 N N . ILE A 1 94 ? -5.714 -6.746 7.174 1.00 94.94 94 ILE A N 1
ATOM 728 C CA . ILE A 1 94 ? -6.239 -6.780 8.548 1.00 94.94 94 ILE A CA 1
ATOM 729 C C . ILE A 1 94 ? -6.432 -8.227 9.020 1.00 94.94 94 ILE A C 1
ATOM 731 O O . ILE A 1 94 ? -6.115 -8.545 10.168 1.00 94.94 94 ILE A O 1
ATOM 735 N N . SER A 1 95 ? -6.949 -9.105 8.158 1.00 95.69 95 SER A N 1
ATOM 736 C CA . SER A 1 95 ? -7.129 -10.526 8.465 1.00 95.69 95 SER A CA 1
ATOM 737 C C . SER A 1 95 ? -5.796 -11.203 8.786 1.00 95.69 95 SER A C 1
ATOM 739 O O . SER A 1 95 ? -5.671 -11.874 9.813 1.00 95.69 95 SER A O 1
ATOM 741 N N . ARG A 1 96 ? -4.757 -10.945 7.984 1.00 94.25 96 ARG A N 1
ATOM 742 C CA . ARG A 1 96 ? -3.402 -11.455 8.231 1.00 94.25 96 ARG A CA 1
ATOM 743 C C . ARG A 1 96 ? -2.806 -10.917 9.520 1.00 94.25 96 ARG A C 1
ATOM 745 O O . ARG A 1 96 ? -2.254 -11.703 10.280 1.00 94.25 96 ARG A O 1
ATOM 752 N N . LEU A 1 97 ? -2.965 -9.628 9.821 1.00 93.25 97 LEU A N 1
ATOM 753 C CA . LEU A 1 97 ? -2.490 -9.047 11.083 1.00 93.25 97 LEU A CA 1
ATOM 754 C C . LEU A 1 97 ? -3.166 -9.693 12.303 1.00 93.25 97 LEU A C 1
ATOM 756 O O . LEU A 1 97 ? -2.499 -10.005 13.288 1.00 93.25 97 LEU A O 1
ATOM 760 N N . LYS A 1 98 ? -4.477 -9.957 12.233 1.00 94.00 98 LYS A N 1
ATOM 761 C CA . LYS A 1 98 ? -5.203 -10.693 13.283 1.00 94.00 98 LYS A CA 1
ATOM 762 C C . LYS A 1 98 ? -4.744 -12.147 13.388 1.00 94.00 98 LYS A C 1
ATOM 764 O O . LYS A 1 98 ? -4.614 -12.673 14.489 1.00 94.00 98 LYS A O 1
ATOM 769 N N . HIS A 1 99 ? -4.484 -12.795 12.256 1.00 93.69 99 HIS A N 1
ATOM 770 C CA . HIS A 1 99 ? -3.959 -14.155 12.235 1.00 93.69 99 HIS A CA 1
ATOM 771 C C . HIS A 1 99 ? -2.553 -14.223 12.847 1.00 93.69 99 HIS A C 1
ATOM 773 O O . HIS A 1 99 ? -2.293 -15.080 13.684 1.00 93.69 99 HIS A O 1
ATOM 779 N N . GLN A 1 100 ? -1.669 -13.281 12.510 1.00 89.38 100 GLN A N 1
ATOM 780 C CA . GLN A 1 100 ? -0.344 -13.161 13.120 1.00 89.38 100 GLN A CA 1
ATOM 781 C C . GLN A 1 100 ? -0.432 -12.903 14.630 1.00 89.38 100 GLN A C 1
ATOM 783 O O . GLN A 1 100 ? 0.422 -13.366 15.379 1.00 89.38 100 GLN A O 1
ATOM 788 N N . GLU A 1 101 ? -1.445 -12.172 15.097 1.00 91.38 101 GLU A N 1
ATOM 789 C CA . GLU A 1 101 ? -1.694 -12.001 16.531 1.00 91.38 101 GLU A CA 1
ATOM 790 C C . GLU A 1 101 ? -2.102 -13.320 17.209 1.00 91.38 101 GLU A C 1
ATOM 792 O O . GLU A 1 101 ? -1.595 -13.618 18.287 1.00 91.38 101 GLU A O 1
ATOM 797 N N . LEU A 1 102 ? -2.955 -14.127 16.567 1.00 91.12 102 LEU A N 1
ATOM 798 C CA . LEU A 1 102 ? -3.373 -15.448 17.061 1.00 91.12 102 LEU A CA 1
ATOM 799 C C . LEU A 1 102 ? -2.225 -16.458 17.110 1.00 91.12 102 LEU A C 1
ATOM 801 O O . LEU A 1 102 ? -2.083 -17.180 18.093 1.00 91.12 102 LEU A O 1
ATOM 805 N N . VAL A 1 103 ? -1.412 -16.511 16.053 1.00 89.25 103 VAL A N 1
ATOM 806 C CA . VAL A 1 103 ? -0.223 -17.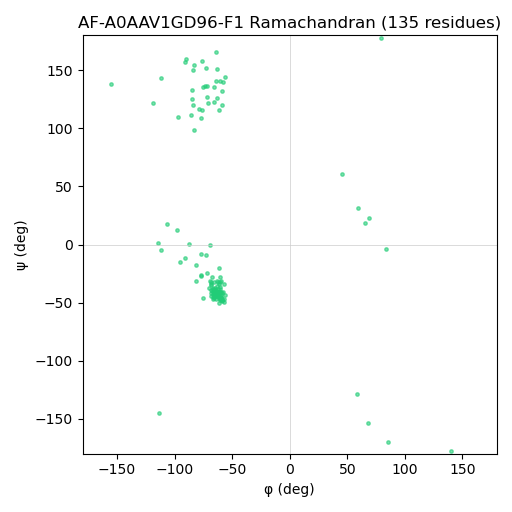374 15.994 1.00 89.25 103 VAL A CA 1
ATOM 807 C C . VAL A 1 103 ? 0.793 -16.962 17.064 1.00 89.25 103 VAL A C 1
ATOM 809 O O . VAL A 1 103 ? 1.509 -17.802 17.609 1.00 89.25 103 VAL A O 1
ATOM 812 N N . GLY A 1 104 ? 0.837 -15.670 17.398 1.00 85.94 104 GLY A N 1
ATOM 813 C CA . GLY A 1 104 ? 1.773 -15.129 18.366 1.00 85.94 104 GLY A CA 1
ATOM 814 C C . GLY A 1 104 ? 3.212 -15.190 17.854 1.00 85.94 104 GLY A C 1
ATOM 815 O O . GLY A 1 104 ? 3.485 -15.158 16.655 1.00 85.94 104 GLY A O 1
ATOM 816 N N . ARG A 1 105 ? 4.174 -15.245 18.779 1.00 82.56 105 ARG A N 1
ATOM 817 C CA . ARG A 1 105 ? 5.596 -15.237 18.417 1.00 82.56 105 ARG A CA 1
ATOM 818 C C . ARG A 1 105 ? 6.020 -16.603 17.891 1.00 82.56 105 ARG A C 1
ATOM 820 O O . ARG A 1 105 ? 6.078 -17.561 18.654 1.00 82.56 105 ARG A O 1
ATOM 827 N N . THR A 1 106 ? 6.406 -16.663 16.623 1.00 80.75 106 THR A N 1
ATOM 828 C CA . THR A 1 106 ? 7.053 -17.843 16.044 1.00 80.75 106 THR A CA 1
ATOM 829 C C . THR A 1 106 ? 8.573 -17.766 16.176 1.00 80.75 106 THR A C 1
ATOM 831 O O . THR A 1 106 ? 9.160 -16.697 16.363 1.00 80.75 106 THR A O 1
ATOM 834 N N . GLN A 1 107 ? 9.238 -18.917 16.085 1.00 82.75 107 GLN A N 1
ATOM 835 C CA . GLN A 1 107 ? 10.691 -18.971 15.966 1.00 82.75 107 GLN A CA 1
ATOM 836 C C . GLN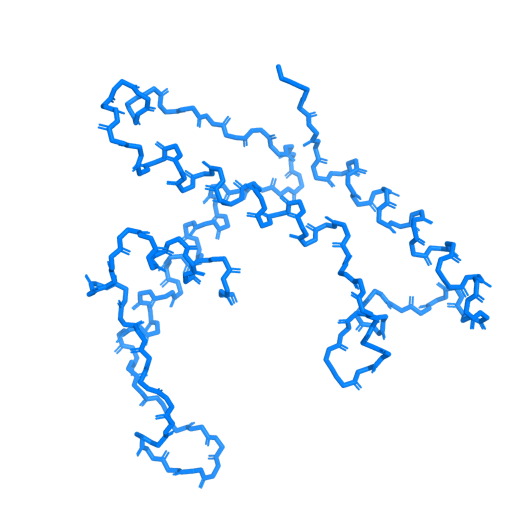 A 1 107 ? 11.128 -18.349 14.631 1.00 82.75 107 GLN A C 1
ATOM 838 O O . GLN A 1 107 ? 10.742 -18.820 13.562 1.00 82.75 107 GLN A O 1
ATOM 843 N N . GLN A 1 108 ? 11.986 -17.328 14.686 1.00 80.25 108 GLN A N 1
ATOM 844 C CA . GLN A 1 108 ? 12.603 -16.745 13.493 1.00 80.25 108 GLN A CA 1
ATOM 845 C C . GLN A 1 108 ? 14.004 -17.329 13.269 1.00 80.25 108 GLN A C 1
ATOM 847 O O . GLN A 1 108 ? 14.952 -17.053 14.012 1.00 80.25 108 GLN A O 1
ATOM 852 N N . GLY A 1 109 ? 14.151 -18.151 12.227 1.00 82.38 109 GLY A N 1
ATOM 853 C CA . GLY A 1 109 ? 15.418 -18.799 11.885 1.00 82.38 109 GLY A CA 1
ATOM 854 C C . GLY A 1 109 ? 15.951 -19.673 13.027 1.00 82.38 109 GLY A C 1
ATOM 855 O O . GLY A 1 109 ? 15.236 -20.513 13.567 1.00 82.38 109 GLY A O 1
ATOM 856 N N . ARG A 1 110 ? 17.217 -19.469 13.412 1.00 85.44 110 ARG A N 1
ATOM 857 C CA . ARG A 1 110 ? 17.881 -20.207 14.507 1.00 85.44 110 ARG A CA 1
ATOM 858 C C . ARG A 1 110 ? 17.898 -19.453 15.844 1.00 85.44 110 ARG A C 1
ATOM 860 O O . ARG A 1 110 ? 18.621 -19.848 16.747 1.00 85.44 110 ARG A O 1
ATOM 867 N N . ARG A 1 111 ? 17.130 -18.364 15.977 1.00 81.38 111 ARG A N 1
ATOM 868 C CA . ARG A 1 111 ? 17.151 -17.502 17.176 1.00 81.38 111 ARG A CA 1
ATOM 869 C C . ARG A 1 111 ? 16.391 -18.078 18.376 1.00 81.38 111 ARG A C 1
ATOM 871 O O . ARG A 1 111 ? 16.495 -17.523 19.457 1.00 81.38 111 ARG A O 1
ATOM 878 N N . GLY A 1 112 ? 15.651 -19.175 18.206 1.00 79.56 112 GLY A N 1
ATOM 879 C CA . GLY A 1 112 ? 14.778 -19.734 19.243 1.00 79.56 112 GLY A CA 1
ATOM 880 C C . GLY A 1 112 ? 13.437 -18.999 19.365 1.00 79.56 112 GLY A C 1
ATOM 881 O O . GLY A 1 112 ? 13.164 -18.037 18.643 1.00 79.56 112 GLY A O 1
ATOM 882 N N . LEU A 1 113 ? 12.572 -19.483 20.259 1.00 80.69 113 LEU A N 1
ATOM 883 C CA . LEU A 1 113 ? 11.234 -18.930 20.482 1.00 80.69 113 LEU A CA 1
ATOM 884 C C . LEU A 1 113 ? 11.309 -17.616 21.275 1.00 80.69 113 LEU A C 1
ATOM 886 O O . LEU A 1 113 ? 12.011 -17.529 22.276 1.00 80.69 113 LEU A O 1
ATOM 890 N N . GLY A 1 114 ? 10.558 -16.600 20.848 1.00 72.94 114 GLY A N 1
ATOM 891 C CA . GLY A 1 114 ? 10.377 -15.365 21.619 1.00 72.94 114 GLY A CA 1
ATOM 892 C C . GLY A 1 114 ? 11.471 -14.301 21.470 1.00 72.94 114 GLY A C 1
ATOM 893 O O . GLY A 1 114 ? 11.279 -13.199 21.987 1.00 72.94 114 GLY A O 1
ATOM 894 N N . TRP A 1 115 ? 12.550 -14.584 20.732 1.00 73.06 115 TRP A N 1
ATOM 895 C CA . TRP A 1 115 ? 13.642 -13.645 20.455 1.00 73.06 115 TRP A CA 1
ATOM 896 C C . TRP A 1 115 ? 13.339 -12.730 19.258 1.00 73.06 115 TRP A C 1
ATOM 898 O O . TRP A 1 115 ? 13.079 -13.208 18.155 1.00 73.06 115 TRP A O 1
ATOM 908 N N . GLY A 1 116 ? 13.421 -11.410 19.460 1.00 75.56 116 GLY A N 1
ATOM 909 C CA . GLY A 1 116 ? 13.173 -10.389 18.434 1.00 75.56 116 GLY A CA 1
ATOM 910 C C . GLY A 1 116 ? 12.409 -9.177 18.970 1.00 75.56 116 GLY A C 1
ATOM 911 O O . GLY A 1 116 ? 12.107 -9.103 20.163 1.00 75.56 116 GLY A O 1
ATOM 912 N N . GLU A 1 117 ? 12.094 -8.225 18.088 1.00 75.69 117 GLU A N 1
ATOM 913 C CA . GLU A 1 117 ? 11.240 -7.092 18.451 1.00 75.69 117 GLU A CA 1
ATOM 914 C C . GLU A 1 117 ? 9.824 -7.571 18.816 1.00 75.69 117 GLU A C 1
ATOM 916 O O . GLU A 1 117 ? 9.287 -8.475 18.165 1.00 75.69 117 GLU A O 1
ATOM 921 N N . PRO A 1 118 ? 9.186 -6.985 19.846 1.00 74.94 118 PRO A N 1
ATOM 922 C CA . PRO A 1 118 ? 7.808 -7.308 20.178 1.00 74.94 118 PRO A CA 1
ATOM 923 C C . PRO A 1 118 ? 6.882 -7.010 18.993 1.00 74.94 118 PRO A C 1
ATOM 925 O O . PRO A 1 118 ? 6.751 -5.862 18.571 1.00 74.94 118 PRO A O 1
ATOM 928 N N . GLN A 1 119 ? 6.188 -8.033 18.490 1.00 75.69 119 GLN A N 1
ATOM 929 C CA . GLN A 1 119 ? 5.140 -7.824 17.497 1.00 75.69 119 GLN A CA 1
ATOM 930 C C . GLN A 1 119 ? 4.018 -6.978 18.109 1.00 75.69 119 GLN A C 1
ATOM 932 O O . GLN A 1 119 ? 3.470 -7.316 19.165 1.00 75.69 119 GLN A O 1
ATOM 937 N N . LYS A 1 120 ? 3.662 -5.878 17.441 1.00 84.50 120 LYS A N 1
ATOM 938 C CA . LYS A 1 120 ? 2.504 -5.072 17.830 1.00 84.50 120 LYS A CA 1
ATOM 939 C C . LYS A 1 120 ? 1.223 -5.841 17.515 1.00 84.50 120 LYS A C 1
ATOM 941 O O . LYS A 1 120 ? 0.973 -6.209 16.372 1.00 84.50 120 LYS A O 1
ATOM 946 N N . MET A 1 121 ? 0.417 -6.066 18.545 1.00 88.19 121 MET A N 1
ATOM 947 C CA . MET A 1 121 ? -0.882 -6.730 18.440 1.00 88.19 121 MET A CA 1
ATOM 948 C C . MET A 1 121 ? -1.905 -5.788 17.796 1.00 88.19 121 MET A C 1
ATOM 950 O O . MET A 1 121 ? -1.982 -4.614 18.169 1.00 88.19 121 MET A O 1
ATOM 954 N N . TRP A 1 122 ? -2.719 -6.296 16.868 1.00 90.50 122 TRP A N 1
ATOM 955 C CA . TRP A 1 122 ? -3.766 -5.511 16.212 1.00 90.50 122 TRP A CA 1
ATOM 956 C C . TRP A 1 122 ? -4.806 -5.012 17.222 1.00 90.50 122 TRP A C 1
ATOM 958 O O . TRP A 1 122 ? -5.241 -3.854 17.167 1.00 90.50 122 TRP A O 1
ATOM 968 N N . SER A 1 123 ? -5.178 -5.869 18.177 1.00 90.75 123 SER A N 1
ATOM 969 C CA . SER A 1 123 ? -6.135 -5.544 19.240 1.00 90.75 123 SER A CA 1
ATOM 970 C C . SER A 1 123 ? -5.697 -4.346 20.091 1.00 90.75 123 SER A C 1
ATOM 972 O O . SER A 1 123 ? -6.518 -3.473 20.371 1.00 90.75 123 SER A O 1
ATOM 974 N N . LYS A 1 124 ? -4.402 -4.258 20.421 1.00 90.06 124 LYS A N 1
ATOM 975 C CA . LYS A 1 124 ? -3.818 -3.231 21.302 1.00 90.06 124 LYS A CA 1
ATOM 976 C C . LYS A 1 124 ? -3.321 -1.981 20.570 1.00 90.06 124 LYS A C 1
ATOM 978 O O . LYS A 1 124 ? -3.000 -0.993 21.221 1.00 90.06 124 LYS A O 1
ATOM 983 N N . ALA A 1 125 ? -3.238 -2.016 19.242 1.00 90.62 125 ALA A N 1
ATOM 984 C CA . ALA A 1 125 ? -2.766 -0.889 18.447 1.00 90.62 125 ALA A CA 1
ATOM 985 C C . ALA A 1 125 ? -3.785 0.265 18.420 1.00 90.62 125 ALA A C 1
ATOM 987 O O . ALA A 1 125 ? -4.983 0.056 18.197 1.00 90.62 125 ALA A O 1
ATOM 988 N N . SER A 1 126 ? -3.294 1.497 18.572 1.00 91.38 126 SER A N 1
ATOM 989 C CA . SER A 1 126 ? -4.079 2.718 18.342 1.00 91.38 126 SER A CA 1
ATOM 990 C C . SER A 1 126 ? -4.515 2.841 16.875 1.00 91.38 126 SER A C 1
ATOM 992 O O . SER A 1 126 ? -3.968 2.186 15.990 1.00 91.38 126 SER A O 1
ATOM 994 N N . LEU A 1 127 ? -5.471 3.725 16.566 1.00 87.12 127 LEU A N 1
ATOM 995 C CA . LEU A 1 127 ? -5.930 3.947 15.183 1.00 87.12 127 LEU A CA 1
ATOM 996 C C . LEU A 1 127 ? -4.781 4.323 14.234 1.00 87.12 127 LEU A C 1
ATOM 998 O O . LEU A 1 127 ? -4.665 3.769 13.141 1.00 87.12 127 LEU A O 1
ATOM 1002 N N . LYS A 1 128 ? -3.889 5.217 14.677 1.00 88.69 128 LYS A N 1
ATOM 1003 C CA . LYS A 1 128 ? -2.705 5.620 13.906 1.00 88.69 128 LYS A CA 1
ATOM 1004 C C . LYS A 1 128 ? -1.760 4.441 13.676 1.00 88.69 128 LYS A C 1
ATOM 1006 O O . LYS A 1 128 ? -1.256 4.266 12.570 1.00 88.69 128 LYS A O 1
ATOM 1011 N N . GLU A 1 129 ? -1.548 3.614 14.694 1.00 90.62 129 GLU A N 1
ATOM 1012 C CA . GLU A 1 129 ? -0.701 2.427 14.571 1.00 90.62 129 GLU A CA 1
ATOM 1013 C C . GLU A 1 129 ? -1.324 1.366 13.673 1.00 90.62 129 GLU A C 1
ATOM 1015 O O . GLU A 1 129 ? -0.616 0.793 12.858 1.00 90.62 129 GLU A O 1
ATOM 1020 N N . ARG A 1 130 ? -2.639 1.147 13.743 1.00 91.19 130 ARG A N 1
ATOM 1021 C CA . ARG A 1 130 ? -3.357 0.235 12.843 1.00 91.19 130 ARG A CA 1
ATOM 1022 C C . ARG A 1 130 ? -3.198 0.642 11.384 1.00 91.19 130 ARG A C 1
ATOM 1024 O O . ARG A 1 130 ? -2.952 -0.216 10.543 1.00 91.19 130 ARG A O 1
ATOM 1031 N N . LYS A 1 131 ? -3.279 1.945 11.089 1.00 90.81 131 LYS A N 1
ATOM 1032 C CA . LYS A 1 131 ? -2.995 2.465 9.743 1.00 90.81 131 LYS A CA 1
ATOM 1033 C C . LYS A 1 131 ? -1.576 2.143 9.302 1.00 90.81 131 LYS A C 1
ATOM 1035 O O . LYS A 1 131 ? -1.380 1.679 8.185 1.00 90.81 131 LYS A O 1
ATOM 1040 N N . GLN A 1 132 ? -0.603 2.358 10.185 1.00 91.25 132 GLN A N 1
ATOM 1041 C CA . GLN A 1 132 ? 0.786 2.048 9.879 1.00 91.25 132 GLN A CA 1
ATOM 1042 C C . GLN A 1 132 ? 0.988 0.547 9.649 1.00 91.25 132 GLN A C 1
ATOM 1044 O O . GLN A 1 132 ? 1.611 0.190 8.660 1.00 91.25 132 GLN A O 1
ATOM 1049 N N . LEU A 1 133 ? 0.409 -0.310 10.498 1.00 91.62 133 LEU A N 1
ATOM 1050 C CA . LEU A 1 133 ? 0.524 -1.766 10.401 1.00 91.62 133 LEU A CA 1
ATOM 1051 C C . LEU A 1 133 ? -0.009 -2.298 9.069 1.00 91.62 133 LEU A C 1
ATOM 1053 O O . LEU A 1 133 ? 0.685 -3.072 8.427 1.00 91.62 133 LEU A O 1
ATOM 1057 N N . VAL A 1 134 ? -1.185 -1.844 8.620 1.00 91.75 134 VAL A N 1
ATOM 1058 C CA . VAL A 1 134 ? -1.759 -2.266 7.324 1.00 91.75 134 VAL A CA 1
ATOM 1059 C C . VAL A 1 134 ? -0.916 -1.793 6.141 1.00 91.75 134 VAL A C 1
ATOM 1061 O O . VAL A 1 134 ? -0.863 -2.451 5.113 1.00 91.75 134 VAL A O 1
ATOM 1064 N N . VAL A 1 135 ? -0.266 -0.636 6.260 1.00 88.00 135 VAL A N 1
ATOM 1065 C CA . VAL A 1 135 ? 0.582 -0.085 5.195 1.00 88.00 135 VAL A CA 1
ATOM 1066 C C . VAL A 1 135 ? 1.946 -0.781 5.120 1.00 88.00 135 VAL A C 1
ATOM 1068 O O . VAL A 1 135 ? 2.575 -0.774 4.063 1.00 88.00 135 VAL A O 1
ATOM 1071 N N . THR A 1 136 ? 2.427 -1.324 6.240 1.00 86.19 136 THR A N 1
ATOM 1072 C CA . THR A 1 136 ? 3.726 -2.006 6.331 1.00 86.19 136 THR A CA 1
ATOM 1073 C C . THR A 1 136 ? 3.659 -3.523 6.170 1.00 86.19 136 THR A C 1
ATOM 1075 O O . THR A 1 136 ? 4.723 -4.120 6.020 1.00 86.19 136 THR A O 1
ATOM 1078 N N . GLU A 1 137 ? 2.467 -4.122 6.272 1.00 79.62 137 GLU A N 1
ATOM 1079 C CA . GLU A 1 137 ? 2.226 -5.552 6.000 1.00 79.62 137 GLU A CA 1
ATOM 1080 C C . GLU A 1 137 ? 2.557 -5.907 4.546 1.00 79.62 137 GLU A C 1
ATOM 1082 O O . GLU A 1 137 ? 3.236 -6.942 4.360 1.00 79.62 137 GLU A O 1
#

Secondary structure (DSSP, 8-state):
-----HHHHHHHHHHHHHHHHHHTT--TT--HHHHHSTTTT--SS--HHHHHHHHHHHHHHHHHT-S-HHHHHT-------SS--HHHHHHHHHHHHHHHHHH-----TTS-TT-SSPPPPTTT--HHHHHHHHHH-

Solvent-accessible surface area (backbone atoms only — not comparable to full-atom values): 8286 Å² total; per-residue (Å²): 134,88,77,65,34,49,70,59,40,50,55,51,35,53,54,52,49,54,50,51,28,61,74,72,73,46,66,88,84,62,51,70,62,51,46,58,23,88,97,49,69,48,50,98,58,77,63,57,52,59,56,52,52,47,53,47,36,49,51,53,51,47,44,68,64,40,90,50,63,67,62,36,67,61,66,79,76,77,68,25,57,89,90,42,56,42,67,62,53,46,52,51,42,51,50,49,45,50,47,50,48,72,69,47,75,63,60,55,84,89,64,42,74,72,61,74,82,84,79,83,42,62,89,78,43,52,74,70,50,47,56,50,50,58,71,70,108